Protein 1Y0U (pdb70)

Secondary structure (DSSP, 8-state):
---HHHHHHHHHHHHHHHHHHHHHHHHS-HHHHHHH--TT---TTT---S---HHHHHHHHHHHHHTTSEEEETTEEEE-TTT---/---HHHHHHHHHHHHHHHHHHHHHHHHS-HHHHHHH--TT---TTT--TT---HHHHHHHHHHHHHTTSEEEETTEEEE-GGG--

InterPro domains:
  IPR011991 ArsR-like helix-turn-helix domain [cd00090] (25-91)
  IPR036388 Winged helix-like DNA-binding domain superfamily [G3DSA:1.10.10.10] (1-92)
  IPR036390 Winged helix DNA-binding domain superfamily [SSF46785] (9-80)

Solvent-accessible surface area: 11430 Å² total

Foldseek 3Di:
DVVVVVVVVVVVVVVVVQLCVLQCVLPPDVLSLVVLCLQVVDDPVVNCVSPADPVRVVVSVVSCVSNVQWDDDDNRIHGDPSNDDD/DVVVVVVVVVVVVVVVVVLVVLQVVLCPDVLSLVVLVLQVVDDPVRNCVSPDDPVRVVVSLVSCVSNQQWDDDPPGTHGDPSVPD

B-factor: mean 15.09, std 9.05, range [5.02, 77.3]

CATH classification: 1.10.10.10

Structure (mmCIF, N/CA/C/O backbone):
data_1Y0U
#
_entry.id   1Y0U
#
_cell.length_a   36.741
_cell.length_b   43.244
_cell.length_c   61.674
_cell.angle_alpha   90.00
_cell.angle_beta   96.13
_cell.angle_gamma   90.00
#
_symmetry.space_group_name_H-M   'P 1 21 1'
#
loop_
_entity.id
_entity.type
_entity.pdbx_description
1 polymer 'arsenical resistance operon repressor, putative'
2 non-polymer 'ACETATE ION'
3 water water
#
loop_
_atom_site.group_PDB
_atom_site.id
_atom_site.type_symbol
_atom_site.label_atom_id
_atom_site.label_alt_id
_atom_site.label_comp_id
_atom_site.label_asym_id
_atom_site.label_entity_id
_atom_site.label_seq_id
_atom_site.pdbx_PDB_ins_code
_atom_site.Cartn_x
_atom_site.Cartn_y
_atom_site.Cartn_z
_atom_site.occupancy
_atom_site.B_iso_or_equiv
_atom_site.auth_seq_id
_atom_site.auth_comp_id
_atom_site.auth_asym_id
_atom_site.auth_atom_id
_atom_site.pdbx_PDB_model_num
ATOM 1 N N . GLY A 1 1 ? -1.117 17.890 67.276 1.00 19.13 -1 GLY A N 1
ATOM 2 C CA . GLY A 1 1 ? -1.234 19.246 66.676 1.00 18.67 -1 GLY A CA 1
ATOM 3 C C . GLY A 1 1 ? -0.362 19.445 65.449 1.00 18.49 -1 GLY A C 1
ATOM 4 O O . GLY A 1 1 ? -0.137 18.503 64.684 1.00 18.16 -1 GLY A O 1
ATOM 5 N N . HIS A 1 2 ? 0.154 20.663 65.281 1.00 17.40 0 HIS A N 1
ATOM 6 C CA . HIS A 1 2 ? 0.785 21.045 64.030 1.00 17.02 0 HIS A CA 1
ATOM 7 C C . HIS A 1 2 ? 1.969 20.145 63.660 1.00 16.12 0 HIS A C 1
ATOM 8 O O . HIS A 1 2 ? 2.194 19.855 62.486 1.00 16.05 0 HIS A O 1
ATOM 23 N N . SER A 1 4 ? 2.327 16.989 64.038 1.00 10.65 2 SER A N 1
ATOM 24 C CA . SER A 1 4 ? 1.859 15.743 63.430 1.00 9.87 2 SER A CA 1
ATOM 25 C C . SER A 1 4 ? 1.595 15.851 61.931 1.00 9.04 2 SER A C 1
ATOM 26 O O . SER A 1 4 ? 1.631 14.837 61.228 1.00 8.86 2 SER A O 1
ATOM 29 N N . LEU A 1 5 ? 1.353 17.073 61.455 1.00 8.21 3 LEU A N 1
ATOM 30 C CA . LEU A 1 5 ? 1.135 17.311 60.016 1.00 8.31 3 LEU A CA 1
ATOM 31 C C . LEU A 1 5 ? 2.324 16.794 59.220 1.00 8.75 3 LEU A C 1
ATOM 32 O O . LEU A 1 5 ? 2.166 16.360 58.077 1.00 8.91 3 LEU A O 1
ATOM 37 N N . GLU A 1 6 ? 3.509 16.838 59.828 1.00 8.93 4 GLU A N 1
ATOM 38 C CA . GLU A 1 6 ? 4.722 16.368 59.140 1.00 9.80 4 GLU A CA 1
ATOM 39 C C . GLU A 1 6 ? 4.612 14.899 58.685 1.00 10.31 4 GLU A C 1
ATOM 40 O O . GLU A 1 6 ? 5.230 14.516 57.689 1.00 9.78 4 GLU A O 1
ATOM 46 N N . GLU A 1 7 ? 3.829 14.092 59.397 1.00 10.43 5 GLU A N 1
ATOM 47 C CA . GLU A 1 7 ? 3.525 12.703 58.970 1.00 11.49 5 GLU A CA 1
ATOM 48 C C . GLU A 1 7 ? 2.782 12.639 57.632 1.00 10.58 5 GLU A C 1
ATOM 49 O O . GLU A 1 7 ? 3.034 11.765 56.788 1.00 10.32 5 GLU A O 1
ATOM 55 N N . TRP A 1 8 ? 1.811 13.526 57.466 1.00 9.59 6 TRP A N 1
ATOM 56 C CA . TRP A 1 8 ? 1.048 13.592 56.219 1.00 9.19 6 TRP A CA 1
ATOM 57 C C . TRP A 1 8 ? 1.958 14.063 55.077 1.00 8.96 6 TRP A C 1
ATOM 58 O O . TRP A 1 8 ? 1.938 13.519 53.967 1.00 8.35 6 TRP A O 1
ATOM 69 N N . ILE A 1 9 ? 2.775 15.062 55.374 1.00 8.32 7 ILE A N 1
ATOM 70 C CA . ILE A 1 9 ? 3.697 15.595 54.375 1.00 8.37 7 ILE A CA 1
ATOM 71 C C . ILE A 1 9 ? 4.731 14.518 54.003 1.00 8.51 7 ILE A C 1
ATOM 72 O O . ILE A 1 9 ? 5.055 14.330 52.823 1.00 7.92 7 ILE A O 1
ATOM 77 N N . LYS A 1 10 ? 5.257 13.832 55.012 1.00 8.82 8 LYS A N 1
ATOM 78 C CA . LYS A 1 10 ? 6.189 12.712 54.782 1.00 10.04 8 LYS A CA 1
ATOM 79 C C . LYS A 1 10 ? 5.603 11.632 53.880 1.00 9.71 8 LYS A C 1
ATOM 80 O O . LYS A 1 10 ? 6.262 11.194 52.926 1.00 9.71 8 LYS A O 1
ATOM 86 N N . ALA A 1 11 ? 4.389 11.174 54.197 1.00 9.83 9 ALA A N 1
ATOM 87 C CA . ALA A 1 11 ? 3.753 10.120 53.422 1.00 10.02 9 ALA A CA 1
ATOM 88 C C . ALA A 1 11 ? 3.593 10.552 51.966 1.00 9.93 9 ALA A C 1
ATOM 89 O O . ALA A 1 11 ? 3.871 9.785 51.037 1.00 11.14 9 ALA A O 1
ATOM 91 N N . ASP A 1 12 ? 3.180 11.800 51.775 1.00 9.51 10 ASP A N 1
ATOM 92 C CA . ASP A 1 12 ? 2.938 12.294 50.426 1.00 9.56 10 ASP A CA 1
ATOM 93 C C . ASP A 1 12 ? 4.249 12.376 49.639 1.00 9.58 10 ASP A C 1
ATOM 94 O O . ASP A 1 12 ? 4.311 11.960 48.476 1.00 9.71 10 ASP A O 1
ATOM 99 N N . SER A 1 13 ? 5.293 12.875 50.294 1.00 9.57 11 SER A N 1
ATOM 100 C CA A SER A 1 13 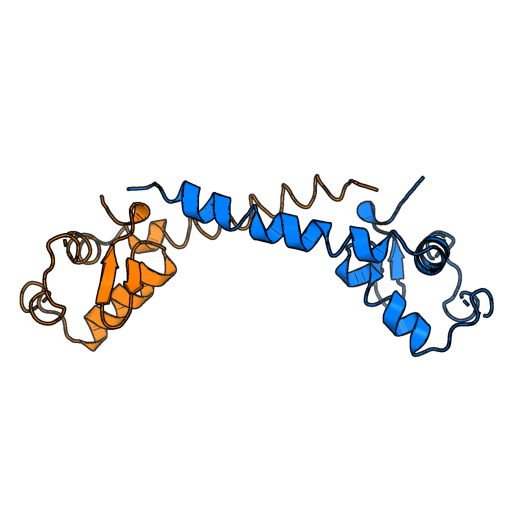? 6.591 13.029 49.643 0.50 9.55 11 SER A CA 1
ATOM 101 C CA B SER A 1 13 ? 6.623 13.026 49.691 0.50 9.67 11 SER A CA 1
ATOM 102 C C . SER A 1 13 ? 7.185 11.676 49.251 1.00 10.19 11 SER A C 1
ATOM 103 O O . SER A 1 13 ? 7.763 11.545 48.172 1.00 9.87 11 SER A O 1
ATOM 108 N N . LEU A 1 14 ? 7.008 10.667 50.106 1.00 9.60 12 LEU A N 1
ATOM 109 C CA . LEU A 1 14 ? 7.510 9.317 49.805 1.00 11.24 12 LEU A CA 1
ATOM 110 C C . LEU A 1 14 ? 6.766 8.738 48.597 1.00 11.07 12 LEU A C 1
ATOM 111 O O . LEU A 1 14 ? 7.375 8.148 47.692 1.00 11.25 12 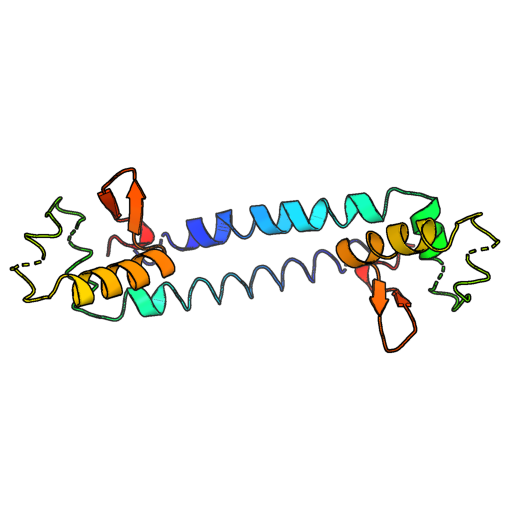LEU A O 1
ATOM 116 N N . GLU A 1 15 ? 5.451 8.907 48.588 1.00 11.76 13 GLU A N 1
ATOM 117 C CA . GLU A 1 15 ? 4.623 8.430 47.485 1.00 12.15 13 GLU A CA 1
ATOM 118 C C . GLU A 1 15 ? 5.010 9.086 46.152 1.00 12.25 13 GLU A C 1
ATOM 119 O O . GLU A 1 15 ? 5.175 8.394 45.128 1.00 12.10 13 GLU A O 1
ATOM 125 N N . LYS A 1 16 ? 5.154 10.407 46.170 1.00 11.17 14 LYS A N 1
ATOM 126 C CA . LYS A 1 16 ? 5.517 11.169 44.973 1.00 11.34 14 LYS A CA 1
ATOM 127 C C . LYS A 1 16 ? 6.903 10.782 44.477 1.00 11.03 14 LYS A C 1
ATOM 128 O O . LYS A 1 16 ? 7.083 10.527 43.265 1.00 11.46 14 LYS A O 1
ATOM 134 N N . ALA A 1 17 ? 7.875 10.731 45.394 1.00 10.77 15 ALA A N 1
ATOM 135 C CA . ALA A 1 17 ? 9.255 10.393 45.019 1.00 10.75 15 ALA A CA 1
ATOM 136 C C . ALA A 1 17 ? 9.319 8.982 44.423 1.00 11.44 15 ALA A C 1
ATOM 137 O O . ALA A 1 17 ? 10.031 8.762 43.434 1.00 11.10 15 ALA A O 1
ATOM 139 N N . ASP A 1 18 ? 8.560 8.044 45.001 1.00 12.37 16 ASP A N 1
ATOM 140 C CA . ASP A 1 18 ? 8.453 6.696 44.427 1.00 13.33 16 ASP A CA 1
ATOM 141 C C . ASP A 1 18 ? 7.962 6.749 42.972 1.00 13.18 16 ASP A C 1
ATOM 142 O O . ASP A 1 18 ? 8.576 6.144 42.089 1.00 13.29 16 ASP A O 1
ATOM 147 N N . GLU A 1 19 ? 6.884 7.493 42.735 1.00 13.16 17 GLU A N 1
ATOM 148 C CA . GLU A 1 19 ? 6.318 7.646 41.393 1.00 13.80 17 GLU A CA 1
ATOM 149 C C . GLU A 1 19 ? 7.311 8.281 40.421 1.00 13.32 17 GLU A C 1
ATOM 150 O O . GLU A 1 19 ? 7.481 7.789 39.294 1.00 13.38 17 GLU A O 1
ATOM 156 N N . TYR A 1 20 ? 7.973 9.350 40.862 1.00 12.25 18 TYR A N 1
ATOM 157 C CA . TYR A 1 20 ? 8.952 10.043 40.015 1.00 12.08 18 TYR A CA 1
ATOM 158 C C . TYR A 1 20 ? 10.114 9.120 39.650 1.00 11.95 18 TYR A C 1
ATOM 159 O O . TYR A 1 20 ? 10.511 9.060 38.476 1.00 11.46 18 TYR A O 1
ATOM 168 N N . HIS A 1 21 ? 10.638 8.387 40.635 1.00 11.38 19 HIS A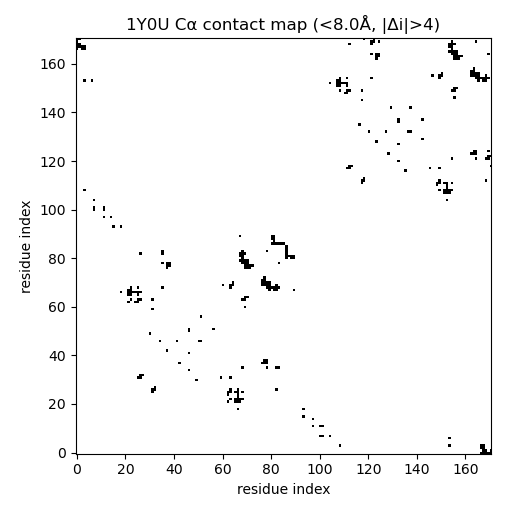 N 1
ATOM 169 C CA . HIS A 1 21 ? 11.718 7.458 40.358 1.00 12.32 19 HIS A CA 1
ATOM 170 C C . HIS A 1 21 ? 11.287 6.360 39.379 1.00 12.11 19 HIS A C 1
ATOM 171 O O . HIS A 1 21 ? 12.052 6.013 38.464 1.00 11.73 19 HIS A O 1
ATOM 178 N N . LYS A 1 22 ? 10.082 5.818 39.565 1.00 11.87 20 LYS A N 1
ATOM 179 C CA . LYS A 1 22 ? 9.550 4.796 38.643 1.00 12.42 20 LYS A CA 1
ATOM 180 C C . LYS A 1 22 ? 9.477 5.297 37.204 1.00 12.46 20 LYS A C 1
ATOM 181 O O . LYS A 1 22 ? 9.912 4.603 36.272 1.00 11.76 20 LYS A O 1
ATOM 187 N N . ARG A 1 23 ? 8.949 6.508 37.044 1.00 11.65 21 ARG A N 1
ATOM 188 C CA A ARG A 1 23 ? 8.791 7.102 35.723 0.50 11.45 21 ARG A CA 1
ATOM 189 C CA B ARG A 1 23 ? 8.793 7.128 35.729 0.50 11.66 21 ARG A CA 1
ATOM 190 C C . ARG A 1 23 ? 10.143 7.356 35.054 1.00 11.39 21 ARG A C 1
ATOM 191 O O . ARG A 1 23 ? 10.319 7.050 33.868 1.00 11.08 21 ARG A O 1
ATOM 206 N N . TYR A 1 24 ? 11.098 7.895 35.810 1.00 10.74 22 TYR A N 1
ATOM 207 C CA . TYR A 1 24 ? 12.437 8.154 35.299 1.00 10.88 22 TYR A CA 1
ATOM 208 C C . TYR A 1 24 ? 13.121 6.845 34.924 1.00 10.32 22 TYR A C 1
ATOM 209 O O . TYR A 1 24 ? 13.610 6.682 33.798 1.00 11.00 22 TYR A O 1
ATOM 218 N N . ASN A 1 25 ? 13.141 5.912 35.871 1.00 10.30 23 ASN A N 1
ATOM 219 C CA . ASN A 1 25 ? 13.771 4.614 35.655 1.00 10.78 23 ASN A CA 1
ATOM 220 C C . ASN A 1 25 ? 13.184 3.887 34.461 1.00 10.90 23 ASN A C 1
ATOM 221 O O . ASN A 1 25 ? 13.935 3.279 33.685 1.00 11.98 23 ASN A O 1
ATOM 226 N N . TYR A 1 26 ? 11.863 3.965 34.298 1.00 10.78 24 TYR A N 1
ATOM 227 C CA . TYR A 1 26 ? 11.212 3.334 33.145 1.00 11.32 24 TYR A CA 1
ATOM 228 C C . TYR A 1 26 ? 11.710 3.969 31.854 1.00 11.54 24 TYR A C 1
ATOM 229 O O . TYR A 1 26 ? 12.017 3.266 30.891 1.00 11.50 24 TYR A O 1
ATOM 238 N N . ALA A 1 27 ? 11.823 5.295 31.859 1.00 10.88 25 ALA A N 1
ATOM 239 C CA . ALA A 1 27 ? 12.254 6.034 30.659 1.00 10.79 25 ALA A CA 1
ATOM 240 C C . ALA A 1 27 ? 13.665 5.657 30.236 1.00 10.81 25 ALA A C 1
ATOM 241 O O . ALA A 1 27 ? 13.901 5.355 29.052 1.00 10.79 25 ALA A O 1
ATOM 243 N N . VAL A 1 28 ? 14.590 5.635 31.193 1.00 10.42 26 VAL A N 1
ATOM 244 C CA . VAL A 1 28 ? 16.024 5.543 30.865 1.00 11.03 26 VAL A CA 1
ATOM 245 C C . VAL A 1 28 ? 16.586 4.133 30.689 1.00 10.89 26 VAL A C 1
ATOM 246 O O . VAL A 1 28 ? 17.667 3.973 30.139 1.00 11.60 26 VAL A O 1
ATOM 250 N N . THR A 1 29 ? 15.873 3.118 31.162 1.00 11.25 27 THR A N 1
ATOM 251 C CA . THR A 1 29 ? 16.413 1.757 31.092 1.00 11.77 27 THR A CA 1
ATOM 252 C C . THR A 1 29 ? 15.967 1.050 29.816 1.00 12.21 27 THR A C 1
ATOM 253 O O . THR A 1 29 ? 15.629 -0.136 29.817 1.00 12.85 27 THR A O 1
ATOM 257 N N . ASN A 1 30 ? 15.996 1.783 28.710 1.00 11.69 28 ASN A N 1
ATOM 258 C CA . ASN A 1 30 ? 15.588 1.258 27.415 1.00 11.15 28 ASN A CA 1
ATOM 259 C C . ASN A 1 30 ? 16.588 1.810 26.397 1.00 11.20 28 ASN A C 1
ATOM 260 O O . ASN A 1 30 ? 16.694 3.027 26.243 1.00 10.06 28 ASN A O 1
ATOM 265 N N . PRO A 1 31 ? 17.325 0.924 25.704 1.00 11.30 29 PRO A N 1
ATOM 266 C CA . PRO A 1 31 ? 18.425 1.384 24.839 1.00 10.97 29 PRO A CA 1
ATOM 267 C C . PRO A 1 31 ? 17.941 2.209 23.642 1.00 10.31 29 PRO A C 1
ATOM 268 O O . PRO A 1 31 ? 18.662 3.102 23.176 1.00 11.24 29 PRO A O 1
ATOM 272 N N . VAL A 1 32 ? 16.742 1.921 23.148 1.00 9.42 30 VAL A N 1
ATOM 273 C CA . VAL A 1 32 ? 16.148 2.730 22.070 1.00 9.56 30 VAL A CA 1
ATOM 274 C C . VAL A 1 32 ? 15.871 4.148 22.578 1.00 8.97 30 VAL A C 1
ATOM 275 O O . VAL A 1 32 ? 16.207 5.137 21.929 1.00 8.85 30 VAL A O 1
ATOM 279 N N . ARG A 1 33 ? 15.288 4.239 23.770 1.00 9.08 31 ARG A N 1
ATOM 280 C CA . ARG A 1 33 ? 15.088 5.563 24.375 1.00 8.79 31 ARG A CA 1
ATOM 281 C C . ARG A 1 33 ? 16.387 6.316 24.654 1.00 8.92 31 ARG A C 1
ATOM 282 O O . ARG A 1 33 ? 16.446 7.532 24.445 1.00 9.09 31 ARG A O 1
ATOM 290 N N . ARG A 1 34 ? 17.424 5.609 25.120 1.00 9.01 32 ARG A N 1
ATOM 291 C CA . ARG A 1 34 ? 18.727 6.252 25.296 1.00 9.90 32 ARG A CA 1
ATOM 292 C C . ARG A 1 34 ? 19.248 6.833 23.986 1.00 9.45 32 ARG A C 1
ATOM 293 O O . ARG A 1 34 ? 19.780 7.946 23.975 1.00 9.19 32 ARG A O 1
ATOM 301 N N . LYS A 1 35 ? 19.097 6.091 22.888 1.00 9.27 33 LYS A N 1
ATOM 302 C CA . LYS A 1 35 ? 19.544 6.617 21.598 1.00 9.09 33 LYS A CA 1
ATOM 303 C C . LYS A 1 35 ? 18.694 7.804 21.144 1.00 8.51 33 LYS A C 1
ATOM 304 O O . LYS A 1 35 ? 19.241 8.783 20.613 1.00 9.12 33 LYS A O 1
ATOM 310 N N . ILE A 1 36 ? 17.374 7.741 21.359 1.00 8.08 34 ILE A N 1
ATOM 311 C CA . ILE A 1 36 ? 16.535 8.906 21.067 1.00 8.12 34 ILE A CA 1
ATOM 312 C C . ILE A 1 36 ? 17.095 10.149 21.797 1.00 8.06 34 ILE A C 1
ATOM 313 O O . ILE A 1 36 ? 17.253 11.218 21.202 1.00 7.95 34 ILE A O 1
ATOM 318 N N . LEU A 1 37 ? 17.404 9.995 23.086 1.00 7.70 35 LEU A N 1
ATOM 319 C CA . LEU A 1 37 ? 17.972 11.107 23.867 1.00 8.44 35 LEU A CA 1
ATOM 320 C C . LEU A 1 37 ? 19.282 11.623 23.271 1.00 8.46 35 LEU A C 1
ATOM 321 O O . LEU A 1 37 ? 19.461 12.833 23.135 1.00 8.55 35 LEU A O 1
ATOM 326 N N . ARG A 1 38 ? 20.186 10.718 22.903 1.00 8.32 36 ARG A N 1
ATOM 327 C CA . ARG A 1 38 ? 21.456 11.148 22.319 1.00 9.48 36 ARG A CA 1
ATOM 328 C C . ARG A 1 38 ? 21.216 11.896 21.002 1.00 9.59 36 ARG A C 1
ATOM 329 O O . ARG A 1 38 ? 21.824 12.950 20.770 1.00 9.63 36 ARG A O 1
ATOM 345 N N . LEU A 1 40 ? 18.381 13.478 19.955 1.00 10.10 38 LEU A N 1
ATOM 346 C CA . LEU A 1 40 ? 17.742 14.764 20.242 1.00 10.91 38 LEU A CA 1
ATOM 347 C C . LEU A 1 40 ? 18.766 15.772 20.725 1.00 12.04 38 LEU A C 1
ATOM 348 O O . LEU A 1 40 ? 18.707 16.939 20.352 1.00 13.29 38 LEU A O 1
ATOM 353 N N . ASP A 1 41 ? 19.706 15.328 21.552 1.00 12.52 39 ASP A N 1
ATOM 354 C CA . ASP A 1 41 ? 20.705 16.244 22.084 1.00 14.90 39 ASP A CA 1
ATOM 355 C C . ASP A 1 41 ? 21.654 16.739 21.004 1.00 15.37 39 ASP A C 1
ATOM 356 O O . ASP A 1 41 ? 22.258 17.802 21.157 1.00 16.75 39 ASP A O 1
ATOM 361 N N . LYS A 1 42 ? 21.761 15.980 19.917 1.00 15.00 40 LYS A N 1
ATOM 362 C CA . LYS A 1 42 ? 22.583 16.357 18.748 1.00 16.06 40 LYS A CA 1
ATOM 363 C C . LYS A 1 42 ? 21.774 17.118 17.693 1.00 15.47 40 LYS A C 1
ATOM 364 O O . LYS A 1 42 ? 22.291 17.451 16.609 1.00 16.50 40 LYS A O 1
ATOM 370 N N . GLY A 1 43 ? 20.505 17.349 17.993 1.00 14.14 41 GLY A N 1
ATOM 371 C CA . GLY A 1 43 ? 19.615 18.109 17.131 1.00 13.81 41 GLY A CA 1
ATOM 372 C C . GLY A 1 43 ? 19.097 17.350 15.923 1.00 12.87 41 GLY A C 1
ATOM 373 O O . GLY A 1 43 ? 18.648 17.969 14.948 1.00 12.52 41 GLY A O 1
ATOM 374 N N . ARG A 1 44 ? 19.168 16.018 15.967 1.00 11.86 42 ARG A N 1
ATOM 375 C CA . ARG A 1 44 ? 18.676 15.212 14.851 1.00 11.58 42 ARG A CA 1
ATOM 376 C C . ARG A 1 44 ? 17.168 15.409 14.667 1.00 11.57 42 ARG A C 1
ATOM 377 O O . ARG A 1 44 ? 16.429 15.576 15.643 1.00 12.49 42 ARG A O 1
ATOM 385 N N . SER A 1 45 ? 16.710 15.386 13.420 1.00 11.56 43 SER A N 1
ATOM 386 C CA . SER A 1 45 ? 15.285 15.546 13.146 1.00 11.76 43 SER A CA 1
ATOM 387 C C . SER A 1 45 ? 14.527 14.291 13.555 1.00 11.31 43 SER A C 1
ATOM 388 O O . SER A 1 45 ? 15.096 13.187 13.603 1.00 10.61 43 SER A O 1
ATOM 391 N N . GLU A 1 46 ? 13.234 14.452 13.807 1.00 11.32 44 GLU A N 1
ATOM 392 C CA . GLU A 1 46 ? 12.377 13.294 14.075 1.00 12.40 44 GLU A CA 1
ATOM 393 C C . GLU A 1 46 ? 12.422 12.270 12.944 1.00 11.81 44 GLU A C 1
ATOM 394 O O . GLU A 1 46 ? 12.432 11.062 13.211 1.00 11.30 44 GLU A O 1
ATOM 400 N N . GLU A 1 47 ? 12.483 12.745 11.691 1.00 12.26 45 GLU A N 1
ATOM 401 C CA A GLU A 1 47 ? 12.569 11.841 10.540 0.50 12.34 45 GLU A CA 1
ATOM 402 C CA B GLU A 1 47 ? 12.574 11.850 10.531 0.50 12.38 45 GLU A CA 1
ATOM 403 C C . GLU A 1 47 ? 13.816 10.961 10.611 1.00 11.78 45 GLU A C 1
ATOM 404 O O . GLU A 1 47 ? 13.741 9.755 10.391 1.00 11.31 45 GLU A O 1
ATOM 415 N N . GLU A 1 48 ? 14.967 11.561 10.919 1.00 10.97 46 GLU A N 1
ATOM 416 C CA . GLU A 1 48 ? 16.207 10.801 11.019 1.00 10.93 46 GLU A CA 1
ATOM 417 C C . GLU A 1 48 ? 16.193 9.812 12.184 1.00 9.95 46 GLU A C 1
ATOM 418 O O . GLU A 1 48 ? 16.693 8.704 12.061 1.00 9.61 46 GLU A O 1
ATOM 424 N N . ILE A 1 49 ? 15.591 10.225 13.295 1.00 9.00 47 ILE A N 1
ATOM 425 C CA . ILE A 1 49 ? 15.394 9.337 14.443 1.00 8.62 47 ILE A CA 1
ATOM 426 C C . ILE A 1 49 ? 14.533 8.121 14.040 1.00 8.59 47 ILE A C 1
ATOM 427 O O . ILE A 1 49 ? 14.895 6.964 14.316 1.00 8.45 47 ILE A O 1
ATOM 440 N N . GLN A 1 51 ? 13.987 6.871 10.983 1.00 10.07 49 GLN A N 1
ATOM 441 C CA . GLN A 1 51 ? 14.790 6.057 10.044 1.00 10.35 49 GLN A CA 1
ATOM 442 C C . GLN A 1 51 ? 15.864 5.196 10.730 1.00 10.08 49 GLN A C 1
ATOM 443 O O . GLN A 1 51 ? 16.033 4.010 10.422 1.00 9.22 49 GLN A O 1
ATOM 449 N N . THR A 1 52 ? 16.589 5.810 11.657 1.00 9.27 50 THR A N 1
ATOM 450 C CA . THR A 1 52 ? 17.744 5.186 12.288 1.00 9.16 50 THR A CA 1
ATOM 451 C C . THR A 1 52 ? 17.340 4.141 13.336 1.00 9.13 50 THR A C 1
ATOM 452 O O . THR A 1 52 ? 18.054 3.153 13.543 1.00 9.91 50 THR A O 1
ATOM 456 N N . LEU A 1 53 ? 16.195 4.361 13.984 1.00 8.88 51 LEU A N 1
ATOM 457 C CA . LEU A 1 53 ? 15.724 3.443 15.023 1.00 8.86 51 LEU A CA 1
ATOM 458 C C . LEU A 1 53 ? 14.609 2.502 14.549 1.00 9.34 51 LEU A C 1
ATOM 459 O O . LEU A 1 53 ? 14.139 1.649 15.324 1.00 9.88 51 LEU A O 1
ATOM 464 N N . SER A 1 54 ? 14.185 2.667 13.292 1.00 8.93 52 SER A N 1
ATOM 465 C CA . SER A 1 54 ? 13.101 1.885 12.688 1.00 8.90 52 SER A CA 1
ATOM 466 C C . SER A 1 54 ? 11.776 2.000 13.460 1.00 9.19 52 SER A C 1
ATOM 467 O O . SER A 1 54 ? 11.143 0.988 13.801 1.00 9.57 52 SER A O 1
ATOM 470 N N . LEU A 1 55 ? 11.398 3.249 13.736 1.00 8.75 53 LEU A N 1
ATOM 471 C CA . LEU A 1 55 ? 10.196 3.579 14.499 1.00 9.63 53 LEU A CA 1
ATOM 472 C C . LEU A 1 55 ? 9.168 4.244 13.603 1.00 9.74 53 LEU A C 1
ATOM 473 O O . LEU A 1 55 ? 9.494 5.158 12.846 1.00 10.12 53 LEU A O 1
ATOM 478 N N . SER A 1 56 ? 7.920 3.788 13.699 1.00 10.33 54 SER A N 1
ATOM 479 C CA . SER A 1 56 ? 6.817 4.506 13.084 1.00 11.33 54 SER A CA 1
ATOM 480 C C . SER A 1 56 ? 6.558 5.791 13.870 1.00 11.56 54 SER A C 1
ATOM 481 O O . SER A 1 56 ? 7.045 5.942 15.005 1.00 11.60 54 SER A O 1
ATOM 484 N N . LYS A 1 57 ? 5.770 6.694 13.282 1.00 12.74 55 LYS A N 1
ATOM 485 C CA A LYS A 1 57 ? 5.362 7.921 13.974 0.50 13.76 55 LYS A CA 1
ATOM 486 C CA B LYS A 1 57 ? 5.356 7.916 13.975 0.50 13.64 55 LYS A CA 1
ATOM 487 C C . LYS A 1 57 ? 4.730 7.553 15.315 1.00 13.96 55 LYS A C 1
ATOM 488 O O . LYS A 1 57 ? 5.054 8.157 16.345 1.00 13.78 55 LYS A O 1
ATOM 499 N N . LYS A 1 58 ? 3.845 6.551 15.301 1.00 14.24 56 LYS A N 1
ATOM 500 C CA . LYS A 1 58 ? 3.173 6.117 16.533 1.00 15.00 56 LYS A CA 1
ATOM 501 C C . LYS A 1 58 ? 4.170 5.606 17.584 1.00 13.91 56 LYS A C 1
ATOM 502 O O . LYS A 1 58 ? 4.075 5.971 18.764 1.00 13.63 56 LYS A O 1
ATOM 508 N N . GLN A 1 59 ? 5.123 4.779 17.155 1.00 13.05 57 GLN A N 1
ATOM 509 C CA . GLN A 1 59 ? 6.132 4.226 18.061 1.00 13.64 57 GLN A CA 1
ATOM 510 C C . GLN A 1 59 ? 7.041 5.322 18.650 1.00 12.61 57 GLN A C 1
ATOM 511 O O . GLN A 1 59 ? 7.374 5.298 19.847 1.00 11.89 57 GLN A O 1
ATOM 517 N N . LEU A 1 60 ? 7.467 6.261 17.807 1.00 11.92 58 LEU A N 1
ATOM 518 C CA . LEU A 1 60 ? 8.298 7.365 18.290 1.00 11.79 58 LEU A CA 1
ATOM 519 C C . LEU A 1 60 ? 7.512 8.207 19.269 1.00 12.04 58 LEU A C 1
ATOM 520 O O . LEU A 1 60 ? 8.017 8.548 20.344 1.00 11.33 58 LEU A O 1
ATOM 525 N N . ASP A 1 61 ? 6.277 8.526 18.895 1.00 12.14 59 ASP A N 1
ATOM 526 C CA . ASP A 1 61 ? 5.403 9.322 19.747 1.00 13.47 59 ASP A CA 1
ATOM 527 C C . ASP A 1 61 ? 5.254 8.674 21.123 1.00 13.22 59 ASP A C 1
ATOM 528 O O . ASP A 1 61 ? 5.321 9.368 22.153 1.00 12.18 59 ASP A O 1
ATOM 533 N N . TYR A 1 62 ? 5.097 7.353 21.142 1.00 12.87 60 TYR A N 1
ATOM 534 C CA . TYR A 1 62 ? 5.032 6.616 22.401 1.00 12.97 60 TYR A CA 1
ATOM 535 C C . TYR A 1 62 ? 6.309 6.797 23.239 1.00 11.97 60 TYR A C 1
ATOM 536 O O . TYR A 1 62 ? 6.246 7.137 24.433 1.00 11.89 60 TYR A O 1
ATOM 545 N N . HIS A 1 63 ? 7.472 6.584 22.617 1.00 10.53 61 HIS A N 1
ATOM 546 C CA . HIS A 1 63 ? 8.744 6.753 23.323 1.00 10.09 61 HIS A CA 1
ATOM 547 C C . HIS A 1 63 ? 8.941 8.180 23.828 1.00 9.75 61 HIS A C 1
ATOM 548 O O . HIS A 1 63 ? 9.431 8.371 24.944 1.00 9.45 61 HIS A O 1
ATOM 555 N N . LEU A 1 64 ? 8.568 9.167 23.017 1.00 10.00 62 LEU A N 1
ATOM 556 C CA . LEU A 1 64 ? 8.659 10.577 23.428 1.00 9.88 62 LEU A CA 1
ATOM 557 C C . LEU A 1 64 ? 7.768 10.846 24.638 1.00 10.78 62 LEU A C 1
ATOM 558 O O . LEU A 1 64 ? 8.184 11.540 25.571 1.00 10.44 62 LEU A O 1
ATOM 563 N N . LYS A 1 65 ? 6.556 10.294 24.615 1.00 10.92 63 LYS A N 1
ATOM 564 C CA A LYS A 1 65 ? 5.627 10.445 25.737 0.50 11.58 63 LYS A CA 1
ATOM 565 C CA B LYS A 1 65 ? 5.605 10.419 25.731 0.50 11.57 63 LYS A CA 1
ATOM 566 C C . LYS A 1 65 ? 6.224 9.880 27.022 1.00 11.48 63 LYS A C 1
ATOM 567 O O . LYS A 1 65 ? 6.137 10.511 28.086 1.00 11.65 63 LYS A O 1
ATOM 578 N N . VAL A 1 66 ? 6.866 8.716 26.913 1.00 10.54 64 VAL A N 1
ATOM 579 C CA . VAL A 1 66 ? 7.511 8.074 28.055 1.00 10.31 64 VAL A CA 1
ATOM 580 C C . VAL A 1 66 ? 8.686 8.903 28.558 1.00 10.12 64 VAL A C 1
ATOM 581 O O . VAL A 1 66 ? 8.862 9.077 29.769 1.00 9.93 64 VAL A O 1
ATOM 585 N N . LEU A 1 67 ? 9.484 9.425 27.625 1.00 9.55 65 LEU A N 1
ATOM 586 C CA . LEU A 1 67 ? 10.622 10.261 27.999 1.00 9.22 65 LEU A CA 1
ATOM 587 C C . LEU A 1 67 ? 10.145 11.544 28.694 1.00 9.19 65 LEU A C 1
ATOM 588 O O . LEU A 1 67 ? 10.756 11.994 29.659 1.00 10.06 65 LEU A O 1
ATOM 593 N N . GLU A 1 68 ? 9.060 12.119 28.188 1.00 9.50 66 GLU A N 1
ATOM 594 C CA . GLU A 1 68 ? 8.499 13.333 28.772 1.00 10.55 66 GLU A CA 1
ATOM 595 C C . GLU A 1 68 ? 7.959 13.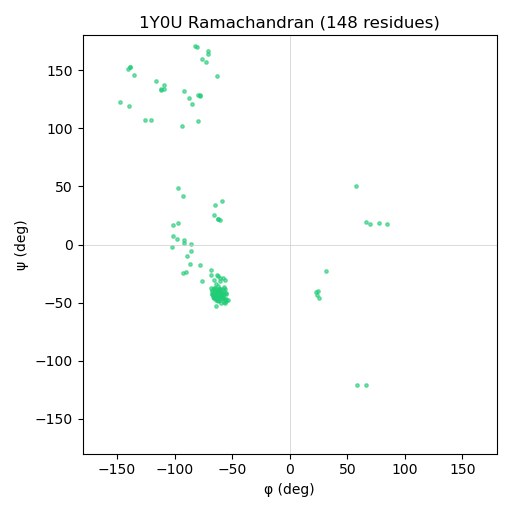042 30.176 1.00 10.99 66 GLU A C 1
ATOM 596 O O . GLU A 1 68 ? 8.220 13.807 31.118 1.00 10.65 66 GLU A O 1
ATOM 602 N N . ALA A 1 69 ? 7.218 11.944 30.315 1.00 11.10 67 ALA A N 1
ATOM 603 C CA . ALA A 1 69 ? 6.709 11.541 31.637 1.00 11.64 67 ALA A CA 1
ATOM 604 C C . ALA A 1 69 ? 7.822 11.225 32.641 1.00 11.60 67 ALA A C 1
ATOM 605 O O . ALA A 1 69 ?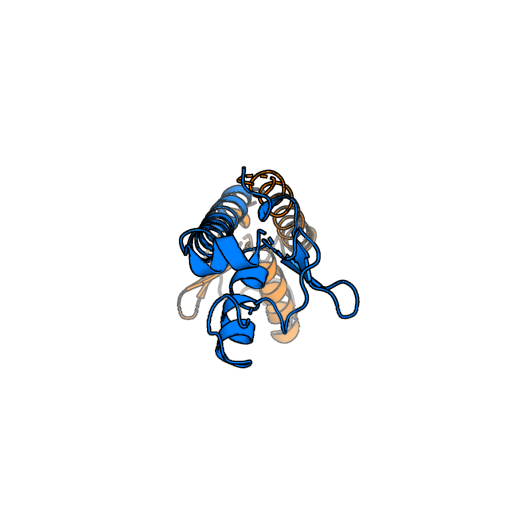 7.621 11.360 33.858 1.00 12.03 67 ALA A O 1
ATOM 607 N N . GLY A 1 70 ? 8.985 10.796 32.142 1.00 10.45 68 GLY A N 1
ATOM 608 C CA . GLY A 1 70 ? 10.127 10.486 32.989 1.00 10.57 68 GLY A CA 1
ATOM 609 C C . GLY A 1 70 ? 11.113 11.639 33.084 1.00 10.60 68 GLY A C 1
ATOM 610 O O . GLY A 1 70 ? 12.266 11.430 33.453 1.00 10.44 68 GLY A O 1
ATOM 611 N N . PHE A 1 71 ? 10.652 12.849 32.729 1.00 10.32 69 PHE A N 1
ATOM 612 C CA . PHE A 1 71 ? 11.376 14.118 33.016 1.00 10.61 69 PHE A CA 1
ATOM 613 C C . PHE A 1 71 ? 12.662 14.312 32.205 1.00 10.60 69 PHE A C 1
ATOM 614 O O . PHE A 1 71 ? 13.485 15.159 32.553 1.00 10.37 69 PHE A O 1
ATOM 622 N N . CYS A 1 72 ? 12.802 13.548 31.112 1.00 9.28 70 CYS A N 1
ATOM 623 C CA . CYS A 1 72 ? 14.023 13.510 30.317 1.00 9.76 70 CYS A CA 1
ATOM 624 C C . CYS A 1 72 ? 14.043 14.493 29.145 1.00 9.27 70 CYS A C 1
ATOM 625 O O . CYS A 1 72 ? 15.119 14.848 28.651 1.00 9.51 70 CYS A O 1
ATOM 628 N N . ILE A 1 73 ? 12.857 14.867 28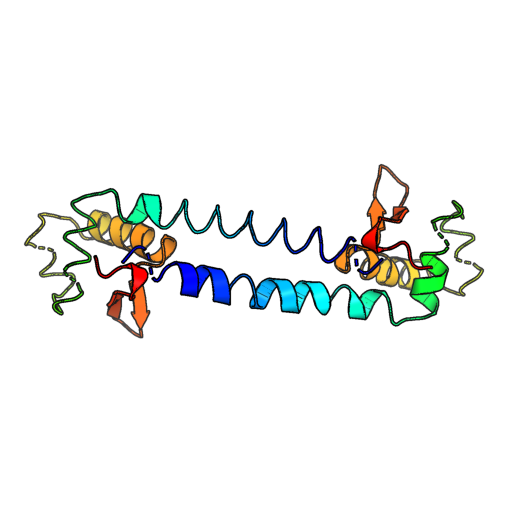.690 1.00 8.99 71 ILE A N 1
ATOM 629 C CA . ILE A 1 73 ? 12.689 15.828 27.592 1.00 9.96 71 ILE A CA 1
ATOM 630 C C . ILE A 1 73 ? 11.550 16.792 27.876 1.00 11.08 71 ILE A C 1
ATOM 631 O O . ILE A 1 73 ? 10.613 16.470 28.613 1.00 10.75 71 ILE A O 1
ATOM 636 N N . GLU A 1 74 ? 11.654 17.975 27.288 1.00 11.47 72 GLU A N 1
ATOM 637 C CA . GLU A 1 74 ? 10.574 18.944 27.306 1.00 13.51 72 GLU A CA 1
ATOM 638 C C . GLU A 1 74 ? 10.513 19.599 25.935 1.00 14.70 72 GLU A C 1
ATOM 639 O O . GLU A 1 74 ? 11.536 19.709 25.252 1.00 14.63 72 GLU A O 1
ATOM 645 N N . ARG A 1 75 ? 9.317 20.028 25.544 1.00 17.26 73 ARG A N 1
ATOM 646 C CA . ARG A 1 75 ? 9.132 20.663 24.252 1.00 19.76 73 ARG A CA 1
ATOM 647 C C . ARG A 1 75 ? 9.280 22.174 24.372 1.00 20.50 73 ARG A C 1
ATOM 648 O O . ARG A 1 75 ? 8.732 22.796 25.286 1.00 20.46 73 ARG A O 1
ATOM 656 N N . VAL A 1 76 ? 10.073 22.747 23.475 1.00 21.10 74 VAL A N 1
ATOM 657 C CA . VAL A 1 76 ? 10.129 24.192 23.309 1.00 22.40 74 VAL A CA 1
ATOM 658 C C . VAL A 1 76 ? 9.727 24.427 21.864 1.00 23.29 74 VAL A C 1
ATOM 659 O O . VAL A 1 76 ? 10.486 24.108 20.951 1.00 23.33 74 VAL A O 1
ATOM 663 N N . GLY A 1 77 ? 8.516 24.942 21.666 1.00 24.33 75 GLY A N 1
ATOM 664 C CA . GLY A 1 77 ? 7.953 25.089 20.322 1.00 25.51 75 GLY A CA 1
ATOM 665 C C . GLY A 1 77 ? 7.698 23.736 19.683 1.00 26.09 75 GLY A C 1
ATOM 666 O O . GLY A 1 77 ? 6.954 22.917 20.226 1.00 27.00 75 GLY A O 1
ATOM 667 N N . GLU A 1 78 ? 8.329 23.493 18.538 1.00 26.54 76 GLU A N 1
ATOM 668 C CA . GLU A 1 78 ? 8.184 22.220 17.840 1.00 27.37 76 GLU A CA 1
ATOM 669 C C . GLU A 1 78 ? 9.378 21.289 18.067 1.00 25.75 76 GLU A C 1
ATOM 670 O O . GLU A 1 78 ? 9.457 20.224 17.433 1.00 27.03 76 GLU A O 1
ATOM 676 N N . ARG A 1 79 ? 10.287 21.677 18.968 1.00 23.86 77 ARG A N 1
ATOM 677 C CA A ARG A 1 79 ? 11.467 20.854 19.211 0.50 22.66 77 ARG A CA 1
ATOM 678 C CA B ARG A 1 79 ? 11.517 20.920 19.234 0.50 22.50 77 ARG A CA 1
ATOM 679 C C . ARG A 1 79 ? 11.484 20.244 20.610 1.00 21.44 77 ARG A C 1
ATOM 680 O O . ARG A 1 79 ? 11.125 20.887 21.606 1.00 21.79 77 ARG A O 1
ATOM 695 N N . TRP A 1 80 ? 11.864 18.972 20.659 1.00 19.06 78 TRP A N 1
ATOM 696 C CA . TRP A 1 80 ? 12.052 18.278 21.924 1.00 16.33 78 TRP A CA 1
ATOM 697 C C . TRP A 1 80 ? 13.482 18.516 22.380 1.00 15.03 78 TRP A C 1
ATOM 698 O O . TRP A 1 80 ? 14.438 18.245 21.631 1.00 15.40 78 TRP A O 1
ATOM 709 N N . VAL A 1 81 ? 13.616 19.008 23.615 1.00 12.86 79 VAL A N 1
ATOM 710 C CA . VAL A 1 81 ? 14.884 19.392 24.211 1.00 12.09 79 VAL A CA 1
ATOM 711 C C . VAL A 1 81 ? 15.193 18.419 25.342 1.00 10.88 79 VAL A C 1
ATOM 712 O O . VAL A 1 81 ? 14.317 18.136 26.176 1.00 11.33 79 VAL A O 1
ATOM 716 N N . VAL A 1 82 ? 16.428 17.927 25.377 1.00 10.49 80 VAL A N 1
ATOM 717 C CA . VAL A 1 82 ? 16.845 17.021 26.452 1.00 10.84 80 VAL A CA 1
ATOM 718 C C . VAL A 1 82 ? 17.124 17.849 27.706 1.00 10.90 80 VAL A C 1
ATOM 719 O O . VAL A 1 82 ? 17.869 18.837 27.666 1.00 10.57 80 VAL A O 1
ATOM 723 N N . THR A 1 83 ? 16.508 17.434 28.809 1.00 10.23 81 THR A N 1
ATOM 724 C CA . THR A 1 83 ? 16.675 18.124 30.083 1.00 10.66 81 THR A CA 1
ATOM 725 C C . THR A 1 83 ? 17.953 17.695 30.812 1.00 11.03 81 THR A C 1
ATOM 726 O O . THR A 1 83 ? 18.614 16.728 30.431 1.00 11.54 81 THR A O 1
ATOM 730 N N . ASP A 1 84 ? 18.289 18.406 31.890 1.00 12.01 82 ASP A N 1
ATOM 731 C CA . ASP A 1 84 ? 19.399 17.982 32.726 1.00 12.74 82 ASP A CA 1
ATOM 732 C C . ASP A 1 84 ? 19.204 16.537 33.199 1.00 13.20 82 ASP A C 1
ATOM 733 O O . ASP A 1 84 ? 20.145 15.770 33.183 1.00 13.35 82 ASP A O 1
ATOM 738 N N . ALA A 1 85 ? 17.979 16.174 33.588 1.00 13.84 83 ALA A N 1
ATOM 739 C CA . ALA A 1 85 ? 17.690 14.790 34.019 1.00 14.69 83 ALA A CA 1
ATOM 740 C C . ALA A 1 85 ? 17.935 13.776 32.885 1.00 15.44 83 ALA A C 1
ATOM 741 O O . ALA A 1 85 ? 18.407 12.661 33.116 1.00 15.76 83 ALA A O 1
ATOM 743 N N . GLY A 1 86 ? 17.625 14.187 31.660 1.00 16.01 84 GLY A N 1
ATOM 744 C CA . GLY A 1 86 ? 17.756 13.333 30.489 1.00 17.26 84 GLY A CA 1
ATOM 745 C C . GLY A 1 86 ? 19.171 13.164 29.963 1.00 18.68 84 GLY A C 1
ATOM 746 O O . GLY A 1 86 ? 19.438 12.247 29.184 1.00 18.90 84 GLY A O 1
ATOM 747 N N . LYS A 1 87 ? 20.074 14.054 30.369 1.00 20.02 85 LYS A N 1
ATOM 748 C CA . LYS A 1 87 ? 21.463 14.003 29.934 1.00 21.90 85 LYS A CA 1
ATOM 749 C C . LYS A 1 87 ? 22.211 12.954 30.734 1.00 23.31 85 LYS A C 1
ATOM 750 O O . LYS A 1 87 ? 22.495 13.144 31.920 1.00 23.13 85 LYS A O 1
ATOM 756 N N . ILE A 1 88 ? 22.502 11.835 30.077 1.00 24.67 86 ILE A N 1
ATOM 757 C CA A ILE A 1 88 ? 23.241 10.768 30.728 0.50 26.15 86 ILE A CA 1
ATOM 758 C CA B ILE A 1 88 ? 23.203 10.696 30.684 0.50 26.01 86 ILE A CA 1
ATOM 759 C C . ILE A 1 88 ? 24.588 10.548 30.044 1.00 26.78 86 ILE A C 1
ATOM 760 O O . ILE A 1 88 ? 24.688 10.469 28.814 1.00 27.36 86 ILE A O 1
ATOM 769 N N . VAL A 1 89 ? 25.628 10.509 30.876 1.00 28.58 87 VAL A N 1
ATOM 770 C CA . VAL A 1 89 ? 27.034 10.340 30.459 1.00 29.75 87 VAL A CA 1
ATOM 771 C C . VAL A 1 89 ? 27.377 10.906 29.079 1.00 30.28 87 VAL A C 1
ATOM 772 O O . VAL A 1 89 ? 28.093 11.906 28.969 1.00 31.43 87 VAL A O 1
ATOM 776 N N . GLY B 1 1 ? 21.662 13.982 34.433 1.00 26.11 -1 GLY B N 1
ATOM 777 C CA . GLY B 1 1 ? 21.274 12.618 34.872 1.00 25.56 -1 GLY B CA 1
ATOM 778 C C . GLY B 1 1 ? 20.593 12.592 36.227 1.00 25.67 -1 GLY B C 1
ATOM 779 O O . GLY B 1 1 ? 19.791 13.477 36.552 1.00 25.02 -1 GLY B O 1
ATOM 780 N N . HIS B 1 2 ? 20.934 11.588 37.028 1.00 25.50 0 HIS B N 1
ATOM 781 C CA . HIS B 1 2 ? 20.196 11.306 38.255 1.0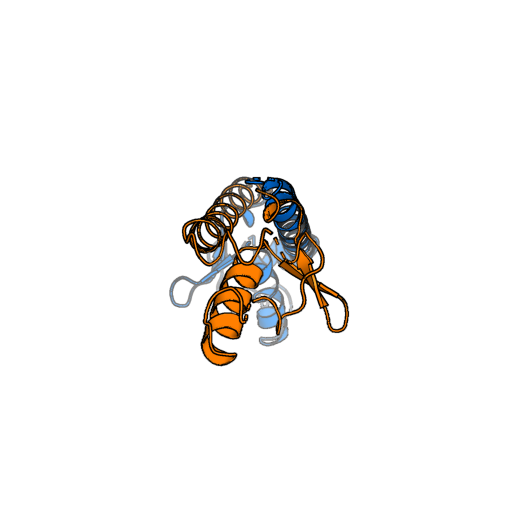0 25.48 0 HIS B CA 1
ATOM 782 C C . HIS B 1 2 ? 20.285 12.407 39.320 1.00 25.28 0 HIS B C 1
ATOM 783 O O . HIS B 1 2 ? 19.298 12.681 40.012 1.00 24.69 0 HIS B O 1
ATOM 803 N N . SER B 1 4 ? 20.464 15.598 38.829 1.00 20.43 2 SER B N 1
ATOM 804 C CA . SER B 1 4 ? 19.518 16.649 38.465 1.00 17.97 2 SER B CA 1
ATOM 805 C C . SER B 1 4 ? 18.088 16.237 38.806 1.00 16.16 2 SER B C 1
ATOM 806 O O . SER B 1 4 ? 17.308 17.057 39.294 1.00 15.75 2 SER B O 1
ATOM 809 N N . LEU B 1 5 ? 17.751 14.975 38.556 1.00 14.43 3 LEU B N 1
ATOM 810 C CA . LEU B 1 5 ? 16.429 14.465 38.917 1.00 12.80 3 LEU B CA 1
ATOM 811 C C . LEU B 1 5 ? 16.191 14.672 40.418 1.00 12.45 3 LEU B C 1
ATOM 812 O O . LEU B 1 5 ? 15.133 15.159 40.823 1.00 11.74 3 LEU B O 1
ATOM 817 N N . GLU B 1 6 ? 17.181 14.297 41.220 1.00 11.85 4 G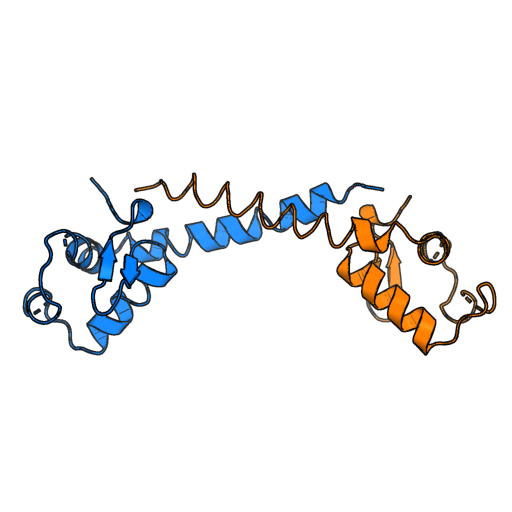LU B N 1
ATOM 818 C CA . GLU B 1 6 ? 17.067 14.386 42.693 1.00 12.64 4 GLU B CA 1
ATOM 819 C C . GLU B 1 6 ? 16.880 15.822 43.163 1.00 11.88 4 GLU B C 1
ATOM 820 O O . GLU B 1 6 ? 16.073 16.091 44.068 1.00 11.41 4 GLU B O 1
ATOM 826 N N . GLU B 1 7 ? 17.614 16.753 42.551 1.00 11.07 5 GLU B N 1
ATOM 827 C CA . GLU B 1 7 ? 17.443 18.166 42.887 1.00 11.62 5 GLU B CA 1
ATOM 828 C C . GLU B 1 7 ? 15.986 18.608 42.632 1.00 10.72 5 GLU B C 1
ATOM 829 O O . GLU B 1 7 ? 15.375 19.308 43.463 1.00 11.45 5 GLU B O 1
ATOM 835 N N . TRP B 1 8 ? 15.424 18.202 41.491 1.00 9.69 6 TRP B N 1
ATOM 836 C CA A TRP B 1 8 ? 14.034 18.534 41.156 0.50 9.57 6 TRP B CA 1
ATOM 837 C CA B TRP B 1 8 ? 14.035 18.576 41.192 0.50 9.66 6 TRP B CA 1
ATOM 838 C C . TRP B 1 8 ? 13.051 17.910 42.147 1.00 9.86 6 TRP B C 1
ATOM 839 O O . TRP B 1 8 ? 12.091 18.560 42.586 1.00 10.11 6 TRP B O 1
ATOM 860 N N . ILE B 1 9 ? 13.281 16.635 42.461 1.00 9.31 7 ILE B N 1
ATOM 861 C CA . ILE B 1 9 ? 12.376 15.921 43.380 1.00 10.16 7 ILE B CA 1
ATOM 862 C C . ILE B 1 9 ? 12.339 16.635 44.733 1.00 10.32 7 ILE B C 1
ATOM 863 O O . ILE B 1 9 ? 11.255 16.822 45.312 1.00 10.76 7 ILE B O 1
ATOM 868 N N . LYS B 1 10 ? 13.504 17.055 45.222 1.00 9.99 8 LYS B N 1
ATOM 869 C CA A LYS B 1 10 ? 13.602 17.791 46.487 0.50 10.46 8 LYS B CA 1
ATOM 870 C CA B LYS B 1 10 ? 13.539 17.759 46.502 0.50 10.40 8 LYS B CA 1
ATOM 871 C C . LYS B 1 10 ? 12.789 19.088 46.426 1.00 10.39 8 LYS B C 1
ATOM 872 O O . LYS B 1 10 ? 12.046 19.428 47.346 1.00 10.36 8 LYS B O 1
ATOM 883 N N . ALA B 1 11 ? 12.952 19.824 45.327 1.00 9.69 9 ALA B N 1
ATOM 884 C CA . ALA B 1 11 ? 12.228 21.075 45.153 1.00 9.91 9 ALA B CA 1
ATOM 885 C C . ALA B 1 11 ? 10.705 20.834 45.078 1.00 9.62 9 ALA B C 1
ATOM 886 O O . ALA B 1 11 ? 9.903 21.577 45.662 1.00 9.72 9 ALA B O 1
ATOM 888 N N . ASP B 1 12 ? 10.303 19.795 44.350 1.00 9.17 10 ASP B N 1
ATOM 889 C CA . ASP B 1 12 ? 8.889 19.420 44.313 1.00 9.36 10 ASP B CA 1
ATOM 890 C C . ASP B 1 12 ? 8.310 19.064 45.699 1.00 9.09 10 ASP B C 1
ATOM 891 O O . ASP B 1 12 ? 7.201 19.510 46.060 1.00 9.56 10 ASP B O 1
ATOM 896 N N . SER B 1 13 ? 9.077 18.301 46.483 1.00 8.75 11 SER B N 1
ATOM 897 C CA A SER B 1 13 ? 8.654 17.900 47.819 0.50 8.13 11 SER B CA 1
ATOM 898 C CA B SER B 1 13 ? 8.632 17.902 47.809 0.50 8.45 11 SER B CA 1
ATOM 899 C C . SER B 1 13 ? 8.415 19.132 48.691 1.00 8.16 11 SER B C 1
ATOM 900 O O . SER B 1 13 ? 7.449 19.200 49.436 1.00 8.86 11 SER B O 1
ATOM 905 N N . LEU B 1 14 ? 9.309 20.117 48.585 1.00 7.79 12 LEU B N 1
ATOM 906 C CA . LEU B 1 14 ? 9.189 21.335 49.406 1.00 8.45 12 LEU B CA 1
ATOM 907 C C . LEU B 1 14 ? 7.984 22.141 48.966 1.00 9.00 12 LEU B C 1
ATOM 908 O O . LEU B 1 14 ? 7.276 22.714 49.793 1.00 8.82 12 LEU B O 1
ATOM 913 N N . GLU B 1 15 ? 7.735 22.160 47.657 1.00 8.40 13 GLU B N 1
ATOM 914 C CA . GLU B 1 15 ? 6.552 22.834 47.131 1.00 8.98 13 GLU B CA 1
ATOM 915 C C . GLU B 1 15 ? 5.244 22.224 47.640 1.00 9.15 13 GLU B C 1
ATOM 916 O O . GLU B 1 15 ? 4.345 22.937 48.103 1.00 9.11 13 GLU B O 1
ATOM 922 N N . LYS B 1 16 ? 5.144 20.902 47.548 1.00 9.08 14 LYS B N 1
ATOM 923 C CA A LYS B 1 16 ? 3.913 20.248 47.960 0.50 9.04 14 LYS B CA 1
ATOM 924 C CA B LYS B 1 16 ? 3.954 20.156 47.977 0.50 9.33 14 LYS B CA 1
ATOM 925 C C . LYS B 1 16 ? 3.763 20.290 49.483 1.00 8.63 14 LYS B C 1
ATOM 926 O O . LYS B 1 16 ? 2.636 20.327 49.979 1.00 9.28 14 LYS B O 1
ATOM 937 N N . ALA B 1 17 ? 4.887 20.354 50.207 1.00 8.50 15 ALA B N 1
ATOM 938 C CA . ALA B 1 17 ? 4.857 20.541 51.665 1.00 7.85 15 ALA B CA 1
ATOM 939 C C . ALA B 1 17 ? 4.264 21.913 51.985 1.00 7.98 15 ALA B C 1
ATOM 940 O O . ALA B 1 17 ? 3.413 22.031 52.864 1.00 8.79 15 ALA B O 1
ATOM 942 N N . ASP B 1 18 ? 4.703 22.944 51.268 1.00 8.14 16 ASP B N 1
ATOM 943 C CA . ASP B 1 18 ? 4.181 24.294 51.500 1.00 8.97 16 ASP B CA 1
ATOM 944 C C . ASP B 1 18 ? 2.658 24.320 51.245 1.00 8.93 16 ASP B C 1
ATOM 945 O O . ASP B 1 18 ? 1.919 24.971 51.991 1.00 9.43 16 ASP B O 1
ATOM 950 N N . GLU B 1 19 ? 2.199 23.588 50.227 1.00 8.77 17 GLU B N 1
ATOM 951 C CA A GLU B 1 19 ? 0.774 23.495 49.893 0.50 9.17 17 GLU B CA 1
ATOM 952 C CA B GLU B 1 19 ? 0.766 23.552 49.944 0.50 9.32 17 GLU B CA 1
ATOM 953 C C . GLU B 1 19 ? -0.005 22.864 51.061 1.00 8.89 17 GLU B C 1
ATOM 954 O O . GLU B 1 19 ? -1.067 23.347 51.454 1.00 9.03 17 GLU B O 1
ATOM 965 N N . TYR B 1 20 ? 0.534 21.766 51.593 1.00 8.28 18 TYR B N 1
ATOM 966 C CA . TYR B 1 20 ? -0.061 21.101 52.765 1.00 7.91 18 TYR B CA 1
ATOM 967 C C . TYR B 1 20 ? -0.118 22.056 53.955 1.00 7.53 18 TYR B C 1
ATOM 968 O O . TYR B 1 20 ? -1.150 22.144 54.631 1.00 7.63 18 TYR B O 1
ATOM 977 N N . HIS B 1 21 ? 0.972 22.785 54.207 1.00 6.50 19 HIS B N 1
ATOM 978 C CA . HIS B 1 21 ? 0.976 23.785 55.287 1.00 6.87 19 HIS B CA 1
ATOM 979 C C . HIS B 1 21 ? -0.106 24.847 55.081 1.00 6.89 19 HIS B C 1
ATOM 980 O O . HIS B 1 21 ? -0.795 25.219 56.045 1.00 6.35 19 HIS B O 1
ATOM 987 N N . LYS B 1 22 ? -0.280 25.319 53.843 1.00 6.70 20 LYS B N 1
ATOM 988 C CA A LYS B 1 22 ? -1.299 26.338 53.571 0.50 7.49 20 LYS B CA 1
ATOM 989 C CA B LYS B 1 22 ? -1.306 26.339 53.560 0.50 8.03 20 LYS B CA 1
ATOM 990 C C . LYS B 1 22 ? -2.691 25.842 53.984 1.00 7.73 20 LYS B C 1
ATOM 991 O O . LYS B 1 22 ? -3.458 26.577 54.649 1.00 8.09 20 LYS B O 1
ATOM 1002 N N . ARG B 1 23 ? -2.992 24.599 53.609 1.00 7.84 21 ARG B N 1
ATOM 1003 C CA A ARG B 1 23 ? -4.314 23.996 53.817 0.50 7.85 21 ARG B CA 1
ATOM 1004 C CA B ARG B 1 23 ? -4.322 24.017 53.829 0.50 7.75 21 ARG B CA 1
ATOM 1005 C C . ARG B 1 23 ? -4.556 23.741 55.305 1.00 7.75 21 ARG B C 1
ATOM 1006 O O . ARG B 1 23 ? -5.636 24.060 55.849 1.00 7.69 21 ARG B O 1
ATOM 1021 N N . TYR B 1 24 ? -3.539 23.188 55.964 1.00 6.71 22 TYR B N 1
ATOM 1022 C CA . TYR B 1 24 ? -3.627 22.943 57.408 1.00 6.06 22 TYR B CA 1
ATOM 1023 C C . TYR B 1 24 ? -3.772 24.263 58.168 1.00 6.00 22 TYR B C 1
ATOM 1024 O O . TYR B 1 24 ? -4.637 24.390 59.058 1.00 5.02 22 TYR B O 1
ATOM 1033 N N . ASN B 1 25 ? -2.924 25.227 57.818 1.00 6.03 23 ASN B N 1
ATOM 1034 C CA . ASN B 1 25 ? -2.900 26.494 58.539 1.00 6.80 23 ASN B CA 1
ATOM 1035 C C . ASN B 1 25 ? -4.242 27.194 58.434 1.00 6.62 23 ASN B C 1
ATOM 1036 O O . ASN B 1 25 ? -4.704 27.749 59.425 1.00 7.06 23 ASN B O 1
ATOM 1041 N N . TYR B 1 26 ? -4.876 27.117 57.258 1.00 6.24 24 TYR B N 1
ATOM 1042 C CA . TYR B 1 26 ? -6.200 27.711 57.074 1.00 7.01 24 TYR B CA 1
ATOM 1043 C C . TYR B 1 26 ? -7.214 27.003 57.964 1.00 6.83 24 TYR B C 1
ATOM 1044 O O . TYR B 1 26 ? -8.038 27.644 58.637 1.00 7.77 24 TYR B O 1
ATOM 1053 N N . ALA B 1 27 ? -7.127 25.677 57.998 1.00 5.90 25 ALA B N 1
ATOM 1054 C CA . ALA B 1 27 ? -8.088 24.877 58.754 1.00 5.68 25 ALA B CA 1
ATOM 1055 C C . ALA B 1 27 ? -8.060 25.219 60.238 1.00 6.50 25 ALA B C 1
ATOM 1056 O O . ALA B 1 27 ? -9.115 25.341 60.881 1.00 6.91 25 ALA B O 1
ATOM 1058 N N . VAL B 1 28 ? -6.867 25.369 60.800 1.00 6.41 26 VAL B N 1
ATOM 1059 C CA . VAL B 1 28 ? -6.782 25.493 62.253 1.00 6.37 26 VAL B CA 1
ATOM 1060 C C . VAL B 1 28 ? -6.881 26.928 62.776 1.00 6.31 26 VAL B C 1
ATOM 1061 O O . VAL B 1 28 ? -7.040 27.106 63.981 1.00 6.97 26 VAL B O 1
ATOM 1065 N N . THR B 1 29 ? -6.830 27.925 61.886 1.00 6.73 27 THR B N 1
ATOM 1066 C CA . THR B 1 29 ? -6.829 29.334 62.330 1.00 6.85 27 THR B CA 1
ATOM 1067 C C . THR B 1 29 ? -8.232 29.944 62.279 1.00 7.12 27 THR B C 1
ATOM 1068 O O . THR B 1 29 ? -8.459 31.039 61.769 1.00 8.58 27 THR B O 1
ATOM 1072 N N . ASN B 1 30 ? -9.175 29.206 62.848 1.00 6.24 28 ASN B N 1
ATOM 1073 C CA . ASN B 1 30 ? -10.555 29.664 62.976 1.00 7.19 28 ASN B CA 1
ATOM 1074 C C . ASN B 1 30 ? -11.071 29.055 64.275 1.00 6.86 28 ASN B C 1
ATOM 1075 O O . ASN B 1 30 ? -11.024 27.825 64.425 1.00 6.97 28 ASN B O 1
ATOM 1080 N N . PRO B 1 31 ? -11.539 29.896 65.232 1.00 7.13 29 PRO B N 1
ATOM 1081 C CA . PRO B 1 31 ? -11.899 29.341 66.541 1.00 7.54 29 PRO B CA 1
ATOM 1082 C C . PRO B 1 31 ? -13.135 28.440 66.503 1.00 7.44 29 PRO B C 1
ATOM 1083 O O . PRO B 1 31 ? -13.290 27.559 67.370 1.00 7.06 29 PRO B O 1
ATOM 1087 N N . VAL B 1 32 ? -14.026 28.664 65.536 1.00 7.37 30 VAL B N 1
ATOM 1088 C CA . VAL B 1 32 ? -15.180 27.776 65.414 1.00 7.70 30 VAL B CA 1
ATOM 1089 C C . VAL B 1 32 ? -14.668 26.378 64.996 1.00 7.41 30 VAL B C 1
ATOM 1090 O O . VAL B 1 32 ? -15.066 25.356 65.566 1.00 6.95 30 VAL B O 1
ATOM 1094 N N . ARG B 1 33 ? -13.752 26.333 64.026 1.00 7.29 31 ARG B N 1
ATOM 1095 C CA . ARG B 1 33 ? -13.152 25.055 63.663 1.00 7.07 31 ARG B CA 1
ATOM 1096 C C . ARG B 1 33 ? -12.386 24.402 64.807 1.00 7.31 31 ARG B C 1
ATOM 1097 O O . ARG B 1 33 ? -12.426 23.179 64.962 1.00 7.00 31 ARG B O 1
ATOM 1105 N N . ARG B 1 34 ? -11.690 25.209 65.610 1.00 7.45 32 ARG B N 1
ATOM 1106 C CA . ARG B 1 34 ? -10.984 24.643 66.759 1.00 7.56 32 ARG B CA 1
ATOM 1107 C C . ARG B 1 34 ? -11.969 23.974 67.721 1.00 7.62 32 ARG B C 1
ATOM 1108 O O . ARG B 1 34 ? -11.699 22.877 68.211 1.00 6.67 32 ARG B O 1
ATOM 1116 N N . LYS B 1 35 ? -13.119 24.618 67.958 1.00 7.81 33 LYS B N 1
ATOM 1117 C CA A LYS B 1 35 ? -14.127 24.022 68.825 0.50 7.51 33 LYS B CA 1
ATOM 1118 C CA B LYS B 1 35 ? -14.179 24.040 68.801 0.50 8.36 33 LYS B CA 1
ATOM 1119 C C . LYS B 1 35 ? -14.734 22.750 68.199 1.00 7.66 33 LYS B C 1
ATOM 1120 O O . LYS B 1 35 ? -14.965 21.755 68.911 1.00 7.85 33 LYS B O 1
ATOM 1131 N N . ILE B 1 36 ? -14.988 22.771 66.882 1.00 6.91 34 ILE B N 1
ATOM 1132 C CA . ILE B 1 36 ? -15.471 21.574 66.182 1.00 7.23 34 ILE B CA 1
ATOM 1133 C C . ILE B 1 36 ? -14.511 20.398 66.397 1.00 7.34 34 ILE B C 1
ATOM 1134 O O . ILE B 1 36 ? -14.943 19.295 66.731 1.00 6.94 34 ILE B O 1
ATOM 1139 N N . LEU B 1 37 ? -13.212 20.637 66.195 1.00 7.28 35 LEU B N 1
ATOM 1140 C CA . LEU B 1 37 ? -12.208 19.599 66.438 1.00 7.78 35 LEU B CA 1
ATOM 1141 C C . LEU B 1 37 ? -12.266 19.061 67.877 1.00 8.37 35 LEU B C 1
ATOM 1142 O O . LEU B 1 37 ? -12.217 17.851 68.080 1.00 8.56 35 LEU B O 1
ATOM 1147 N N . ARG B 1 38 ? -12.350 19.958 68.863 1.00 8.45 36 ARG B N 1
ATOM 1148 C CA . ARG B 1 38 ? -12.357 19.530 70.269 1.00 9.49 36 ARG B CA 1
ATOM 1149 C C . ARG B 1 38 ? -13.585 18.663 70.505 1.00 9.54 36 ARG B C 1
ATOM 1150 O O . ARG B 1 38 ? -13.491 17.625 71.168 1.00 8.83 36 ARG B O 1
ATOM 1166 N N . LEU B 1 40 ? -15.455 16.886 68.177 1.00 9.99 38 LEU B N 1
ATOM 1167 C CA . LEU B 1 40 ? -15.331 15.595 67.474 1.00 10.52 38 LEU B CA 1
ATOM 1168 C C . LEU B 1 40 ? -14.427 14.629 68.259 1.00 11.94 38 LEU B C 1
ATOM 1169 O O . LEU B 1 40 ? -14.744 13.440 68.413 1.00 12.91 38 LEU B O 1
ATOM 1174 N N . ASP B 1 41 ? -13.313 15.164 68.748 1.00 13.07 39 ASP B N 1
ATOM 1175 C CA . ASP B 1 41 ? -12.309 14.407 69.499 1.00 15.02 39 ASP B CA 1
ATOM 1176 C C . ASP B 1 41 ? -12.916 13.803 70.770 1.00 15.75 39 ASP B C 1
ATOM 1177 O O . ASP B 1 41 ? -12.442 12.759 71.238 1.00 16.22 39 ASP B O 1
ATOM 1182 N N . LYS B 1 42 ? -13.946 14.461 71.312 1.00 15.34 40 LYS B N 1
ATOM 1183 C CA . LYS B 1 42 ? -14.650 14.002 72.533 1.00 16.44 40 LYS B CA 1
ATOM 1184 C C . LYS B 1 42 ? -15.854 13.119 72.213 1.00 16.53 40 LYS B C 1
ATOM 1185 O O . LYS B 1 42 ? -16.617 12.729 73.122 1.00 16.88 40 LYS B O 1
ATOM 1191 N N . GLY B 1 43 ? -16.045 12.833 70.930 1.00 15.29 41 GLY B N 1
ATOM 1192 C CA . GLY B 1 43 ? -17.088 11.921 70.474 1.00 15.21 41 GLY B CA 1
ATOM 1193 C C . GLY B 1 43 ? -18.464 12.534 70.299 1.00 14.21 41 GLY B C 1
ATOM 1194 O O . GLY B 1 43 ? -19.464 11.802 70.248 1.00 15.34 41 GLY B O 1
ATOM 1195 N N . ARG B 1 44 ? -18.532 13.866 70.217 1.00 12.53 42 ARG B N 1
ATOM 1196 C CA A ARG B 1 44 ? -19.805 14.551 70.012 0.50 12.07 42 ARG B CA 1
ATOM 1197 C CA B ARG B 1 44 ? -19.811 14.547 70.020 0.50 12.07 42 ARG B CA 1
ATOM 1198 C C . ARG B 1 44 ? -20.328 14.301 68.604 1.00 11.79 42 ARG B C 1
ATOM 1199 O O . ARG B 1 44 ? -19.539 14.171 67.648 1.00 12.72 42 ARG B O 1
ATOM 1214 N N . SER B 1 45 ? -21.647 14.214 68.479 1.00 11.49 43 SER B N 1
ATOM 1215 C CA . SER B 1 45 ? -22.300 14.045 67.182 1.00 10.84 43 SER B CA 1
ATOM 1216 C C . SER B 1 45 ? -22.317 15.366 66.409 1.00 10.95 43 SER B C 1
ATOM 1217 O O . SER B 1 45 ? -22.205 16.444 66.998 1.00 10.03 43 SER B O 1
ATOM 1220 N N . GLU B 1 46 ? -22.489 15.280 65.091 1.00 11.22 44 GLU B N 1
ATOM 1221 C CA . GLU B 1 46 ? -22.690 16.494 64.276 1.00 11.55 44 GLU B CA 1
ATOM 1222 C C . GLU B 1 46 ? -23.899 17.304 64.761 1.00 10.56 44 GLU B C 1
ATOM 1223 O O . GLU B 1 46 ? -23.875 18.523 64.794 1.00 10.23 44 GLU B O 1
ATOM 1229 N N . GLU B 1 47 ? -24.946 16.607 65.193 1.00 11.10 45 GLU B N 1
ATOM 1230 C CA A GLU B 1 47 ? -26.130 17.263 65.712 0.50 10.98 45 GLU B CA 1
ATOM 1231 C CA B GLU B 1 47 ? -26.137 17.261 65.726 0.50 11.87 45 GLU B CA 1
ATOM 1232 C C . GLU B 1 47 ? -25.801 18.077 66.972 1.00 11.01 45 GLU B C 1
ATOM 1233 O O . GLU B 1 47 ? -26.251 19.228 67.122 1.00 11.34 45 GLU B O 1
ATOM 1244 N N . GLU B 1 48 ? -25.009 17.490 67.864 1.00 9.97 46 GLU B N 1
ATOM 1245 C CA . GLU B 1 48 ? -24.601 18.198 69.089 1.00 8.94 46 GLU B CA 1
ATOM 1246 C C . GLU B 1 48 ? -23.733 19.413 68.758 1.00 8.85 46 GLU B C 1
ATOM 1247 O O . GLU B 1 48 ? -23.828 20.464 69.396 1.00 9.86 46 GLU B O 1
ATOM 1253 N N . ILE B 1 49 ? -22.882 19.249 67.754 1.00 8.12 47 ILE B N 1
ATOM 1254 C CA . ILE B 1 49 ? -22.002 20.333 67.322 1.00 8.78 47 ILE B CA 1
ATOM 1255 C C . ILE B 1 49 ? -22.829 21.488 66.735 1.00 9.37 47 ILE B C 1
ATOM 1256 O O . ILE B 1 49 ? -22.610 22.651 67.074 1.00 8.12 47 ILE B O 1
ATOM 1269 N N . GLN B 1 51 ? -25.941 22.216 67.406 1.00 10.93 49 GLN B N 1
ATOM 1270 C CA A GLN B 1 51 ? -26.710 22.849 68.482 0.50 12.08 49 GLN B CA 1
ATOM 1271 C CA B GLN B 1 51 ? -26.697 22.816 68.497 0.50 11.74 49 GLN B CA 1
ATOM 1272 C C . GLN B 1 51 ? -25.804 23.708 69.361 1.00 12.16 49 GLN B C 1
ATOM 1273 O O . GLN B 1 51 ? -26.132 24.862 69.654 1.00 13.42 49 GLN B O 1
ATOM 1284 N N . THR B 1 52 ? -24.663 23.155 69.758 1.00 11.12 50 THR B N 1
ATOM 1285 C CA . THR B 1 52 ? -23.763 23.818 70.691 1.00 11.64 50 THR B CA 1
ATOM 1286 C C . THR B 1 52 ? -23.132 25.074 70.070 1.00 11.38 50 THR B C 1
ATOM 1287 O O . THR B 1 52 ? -22.969 26.094 70.752 1.00 12.21 50 THR B O 1
ATOM 1291 N N . LEU B 1 53 ? -22.784 24.995 68.784 1.00 10.80 51 LEU B N 1
ATOM 1292 C CA . LEU B 1 53 ? -22.161 26.125 68.086 1.00 10.12 51 LEU B CA 1
ATOM 1293 C C . LEU B 1 53 ? -23.094 27.002 67.242 1.00 10.33 51 LEU B C 1
ATOM 1294 O O . LEU B 1 53 ? -22.630 27.943 66.578 1.00 9.90 51 LEU B O 1
ATOM 1299 N N . SER B 1 54 ? -24.399 26.717 67.302 1.00 9.84 52 SER B N 1
ATOM 1300 C CA A SER B 1 54 ? -25.420 27.451 66.532 0.50 9.69 52 SER B CA 1
ATOM 1301 C CA B SER B 1 54 ? -25.405 27.470 66.538 0.50 10.25 52 SER B CA 1
ATOM 1302 C C . SER B 1 54 ? -25.047 27.538 65.047 1.00 9.52 52 SER B C 1
ATOM 1303 O O . SER B 1 54 ? -24.967 28.624 64.462 1.00 10.17 52 SER B O 1
ATOM 1308 N N . LEU B 1 55 ? -24.818 26.364 64.459 1.00 8.91 53 LEU B N 1
ATOM 1309 C CA . LEU B 1 55 ? -24.500 26.204 63.045 1.00 9.33 53 LEU B CA 1
ATOM 1310 C C . LEU B 1 55 ? -25.582 25.423 62.332 1.00 8.44 53 LEU B C 1
ATOM 1311 O O . LEU B 1 55 ? -26.111 24.430 62.863 1.00 9.47 53 LEU B O 1
ATOM 1316 N N . SER B 1 56 ? -25.881 25.854 61.107 1.00 8.34 54 SER B N 1
ATOM 1317 C CA . SER B 1 56 ? -26.683 25.046 60.183 1.00 8.39 54 SER B CA 1
ATOM 1318 C C . SER B 1 56 ? -25.848 23.854 59.701 1.00 8.40 54 SER B C 1
ATOM 1319 O O . SER B 1 56 ? -24.598 23.853 59.837 1.00 7.38 54 SER B O 1
ATOM 1322 N N . LYS B 1 57 ? -26.518 22.854 59.123 1.00 9.08 55 LYS B N 1
ATOM 1323 C CA . LYS B 1 57 ? -25.786 21.734 58.536 1.00 9.60 55 LYS B CA 1
ATOM 1324 C C . LYS B 1 57 ? -24.899 22.256 57.401 1.00 8.94 55 LYS B C 1
ATOM 1325 O O . LYS B 1 57 ? -23.787 21.785 57.243 1.00 9.25 55 LYS B O 1
ATOM 1331 N N . LYS B 1 58 ? -25.394 23.222 56.630 1.00 8.20 56 LYS B N 1
ATOM 1332 C CA . LYS B 1 58 ? -24.615 23.800 55.535 1.00 8.12 56 LYS B CA 1
ATOM 1333 C C . LYS B 1 58 ? -23.307 24.418 56.048 1.00 7.97 56 LYS B C 1
ATOM 1334 O O . LYS B 1 58 ? -22.217 24.185 55.487 1.00 7.36 56 LYS B O 1
ATOM 1340 N N . GLN B 1 59 ? -23.415 25.191 57.130 1.00 7.47 57 GLN B N 1
ATOM 1341 C CA . GLN B 1 59 ? -22.223 25.809 57.716 1.00 8.02 57 GLN B CA 1
ATOM 1342 C C . GLN B 1 59 ? -21.273 24.778 58.328 1.00 7.24 57 GLN B C 1
ATOM 1343 O O . GLN B 1 59 ? -20.030 24.881 58.163 1.00 8.21 57 GLN B O 1
ATOM 1349 N N . LEU B 1 60 ? -21.827 23.795 59.047 1.00 6.63 58 LEU B N 1
ATOM 1350 C CA . LEU B 1 60 ? -20.975 22.763 59.654 1.00 6.87 58 LEU B CA 1
ATOM 1351 C C . LEU B 1 60 ? -20.291 21.961 58.560 1.00 7.24 58 LEU B C 1
ATOM 1352 O O . LEU B 1 60 ? -19.082 21.712 58.641 1.00 7.27 58 LEU B O 1
ATOM 1357 N N . ASP B 1 61 ? -21.048 21.580 57.525 1.00 7.32 59 ASP B N 1
ATOM 1358 C CA . ASP B 1 61 ? -20.481 20.803 56.418 1.00 8.07 59 ASP B CA 1
ATOM 1359 C C . ASP B 1 61 ? -19.328 21.579 55.780 1.00 7.28 59 ASP B C 1
ATOM 1360 O O . ASP B 1 61 ? -18.312 20.994 55.406 1.00 7.49 59 ASP B O 1
ATOM 1365 N N . TYR B 1 62 ? -19.473 22.899 55.666 1.00 7.12 60 TYR B N 1
ATOM 1366 C CA . TYR B 1 62 ? -18.395 23.685 55.057 1.00 7.12 60 TYR B CA 1
ATOM 1367 C C . TYR B 1 62 ? -17.131 23.668 55.915 1.00 6.91 60 TYR B C 1
ATOM 1368 O O . TYR B 1 62 ? -16.013 23.485 55.392 1.00 6.74 60 TYR B O 1
ATOM 1377 N N . HIS B 1 63 ? -17.304 23.873 57.218 1.00 5.75 61 HIS B N 1
ATOM 1378 C CA . HIS B 1 63 ? -16.181 23.746 58.136 1.00 6.61 61 HIS B CA 1
ATOM 1379 C C . HIS B 1 63 ? -15.538 22.357 58.040 1.00 6.61 61 HIS B C 1
ATOM 1380 O O . HIS B 1 63 ? -14.314 22.254 57.983 1.00 5.96 61 HIS B O 1
ATOM 1387 N N . LEU B 1 64 ? -16.355 21.304 57.967 1.00 5.94 62 LEU B N 1
ATOM 1388 C CA . LEU B 1 64 ? -15.830 19.946 57.897 1.00 6.46 62 LEU B CA 1
ATOM 1389 C C . LEU B 1 64 ? -15.042 19.745 56.589 1.00 6.31 62 LEU B C 1
ATOM 1390 O O . LEU B 1 64 ? -13.993 19.090 56.589 1.00 5.86 62 LEU B O 1
ATOM 1395 N N . LYS B 1 65 ? -15.534 20.318 55.486 1.00 6.23 63 LYS B N 1
ATOM 1396 C CA . LYS B 1 65 ? -14.803 20.308 54.213 1.00 6.65 63 LYS B CA 1
ATOM 1397 C C . LYS B 1 65 ? -13.401 20.911 54.373 1.00 6.45 63 LYS B C 1
ATOM 1398 O O . LYS B 1 65 ? -12.398 20.330 53.915 1.00 5.87 63 LYS B O 1
ATOM 1404 N N . VAL B 1 66 ? -13.354 22.068 55.036 1.00 5.95 64 VAL B N 1
ATOM 1405 C CA . VAL B 1 66 ? -12.091 22.790 55.257 1.00 5.88 64 VAL B CA 1
ATOM 1406 C C . VAL B 1 66 ? -11.150 21.959 56.139 1.00 6.19 64 VAL B C 1
ATOM 1407 O O . VAL B 1 66 ? -9.965 21.821 55.832 1.00 6.60 64 VAL B O 1
ATOM 1411 N N . LEU B 1 67 ? -11.693 21.366 57.199 1.00 6.15 65 LEU B N 1
ATOM 1412 C CA . LEU B 1 67 ? -10.880 20.526 58.104 1.00 5.84 65 LEU B CA 1
ATOM 1413 C C . LEU B 1 67 ? -10.344 19.285 57.400 1.00 6.30 65 LEU B C 1
ATOM 1414 O O . LEU B 1 67 ? -9.187 18.890 57.619 1.00 7.06 65 LEU B O 1
ATOM 1419 N N . GLU B 1 68 ? -11.173 18.690 56.544 1.00 6.79 66 GLU B N 1
ATOM 1420 C CA . GLU B 1 68 ? -10.733 17.539 55.765 1.00 7.49 66 GLU B CA 1
ATOM 1421 C C . GLU B 1 68 ? -9.616 17.952 54.789 1.00 7.07 66 GLU B C 1
ATOM 1422 O O . GLU B 1 68 ? -8.602 17.261 54.657 1.00 8.20 66 GLU B O 1
ATOM 1428 N N . ALA B 1 69 ? -9.810 19.088 54.119 1.00 6.92 67 ALA B N 1
ATOM 1429 C CA . ALA B 1 69 ? -8.816 19.581 53.155 1.00 6.96 67 ALA B CA 1
ATOM 1430 C C . ALA B 1 69 ? -7.486 19.911 53.820 1.00 7.02 67 ALA B C 1
ATOM 1431 O O . ALA B 1 69 ? -6.442 19.892 53.165 1.00 7.91 67 ALA B O 1
ATOM 1433 N N . GLY B 1 70 ? -7.547 20.237 55.112 1.00 6.03 68 GLY B N 1
ATOM 1434 C CA . GLY B 1 70 ? -6.377 20.611 55.906 1.00 6.81 68 GLY B CA 1
ATOM 1435 C C . GLY B 1 70 ? -5.857 19.485 56.791 1.00 6.05 68 GLY B C 1
ATOM 1436 O O . GLY B 1 70 ? -5.064 19.729 57.703 1.00 6.92 68 GLY B O 1
ATOM 1437 N N . PHE B 1 71 ? -6.268 18.246 56.505 1.00 6.60 69 PHE B N 1
ATOM 1438 C CA . PHE B 1 71 ? -5.701 17.041 57.158 1.00 6.63 69 PHE B CA 1
ATOM 1439 C C . PHE B 1 71 ? -5.993 16.915 58.645 1.00 6.69 69 PHE B C 1
ATOM 1440 O O . PHE B 1 71 ? -5.322 16.140 59.340 1.00 6.54 69 PHE B O 1
ATOM 1448 N N . CYS B 1 72 ? -7.020 17.639 59.118 1.00 6.21 70 CYS B N 1
ATOM 1449 C CA . CYS B 1 72 ? -7.390 17.653 60.539 1.00 6.48 70 CYS B CA 1
ATOM 1450 C C . CYS B 1 72 ? -8.405 16.584 60.911 1.00 6.38 70 CYS B C 1
ATOM 1451 O O . CYS B 1 72 ? -8.516 16.215 62.084 1.00 6.87 70 CYS B O 1
ATOM 1454 N N . ILE B 1 73 ? -9.166 16.137 59.916 1.00 5.58 71 ILE B N 1
ATOM 1455 C CA . ILE B 1 73 ? -10.125 15.027 60.076 1.00 5.58 71 ILE B CA 1
ATOM 1456 C C . ILE B 1 73 ? -10.062 14.129 58.846 1.00 6.01 71 ILE B C 1
ATOM 1457 O O . ILE B 1 73 ? -9.716 14.574 57.735 1.00 5.97 71 ILE B O 1
ATOM 1462 N N . GLU B 1 74 ? -10.392 12.867 59.062 1.00 6.46 72 GLU B N 1
ATOM 1463 C CA . GLU B 1 74 ? -10.517 11.889 57.974 1.00 7.30 72 GLU B CA 1
ATOM 1464 C C . GLU B 1 74 ? -11.779 11.093 58.220 1.00 8.23 72 GLU B C 1
ATOM 1465 O O . GLU B 1 74 ? -12.173 10.871 59.369 1.00 8.68 72 GLU B O 1
ATOM 1471 N N . ARG B 1 75 ? -12.424 10.707 57.128 1.00 9.25 73 ARG B N 1
ATOM 1472 C CA . ARG B 1 75 ? -13.651 9.921 57.210 1.00 10.72 73 ARG B CA 1
ATOM 1473 C C . ARG B 1 75 ? -13.388 8.441 57.468 1.00 10.22 73 ARG B C 1
ATOM 1474 O O . ARG B 1 75 ? -12.614 7.808 56.755 1.00 11.85 73 ARG B O 1
ATOM 1482 N N . VAL B 1 76 ? -14.056 7.876 58.473 1.00 9.76 74 VAL B N 1
ATOM 1483 C CA . VAL B 1 76 ? -14.034 6.422 58.633 1.00 10.09 74 VAL B CA 1
ATOM 1484 C C . VAL B 1 76 ? -15.479 5.948 58.683 1.00 10.72 74 VAL B C 1
ATOM 1485 O O . VAL B 1 76 ? -16.169 6.187 59.670 1.00 11.05 74 VAL B O 1
ATOM 1489 N N . GLY B 1 77 ? -15.919 5.307 57.606 1.00 12.18 75 GLY B N 1
ATOM 1490 C CA . GLY B 1 77 ? -17.331 4.976 57.426 1.00 13.31 75 GLY B CA 1
ATOM 1491 C C . GLY B 1 77 ? -18.179 6.227 57.465 1.00 14.01 75 GLY B C 1
ATOM 1492 O O . GLY B 1 77 ? -17.966 7.142 56.679 1.00 15.05 75 GLY B O 1
ATOM 1493 N N . GLU B 1 78 ? -19.118 6.272 58.400 1.00 14.28 76 GLU B N 1
ATOM 1494 C CA . GLU B 1 78 ? -20.046 7.395 58.515 1.00 15.51 76 GLU B CA 1
ATOM 1495 C C . GLU B 1 78 ? -19.476 8.546 59.359 1.00 15.31 76 GLU B C 1
ATOM 1496 O O . GLU B 1 78 ? -20.107 9.603 59.473 1.00 16.27 76 GLU B O 1
ATOM 1502 N N . ARG B 1 79 ? -18.300 8.333 59.960 1.00 14.23 77 ARG B N 1
ATOM 1503 C CA . ARG B 1 79 ? -17.795 9.199 61.028 1.00 13.81 77 ARG B CA 1
ATOM 1504 C C . ARG B 1 79 ? -16.601 10.055 60.592 1.00 12.76 77 ARG B C 1
ATOM 1505 O O . ARG B 1 79 ? -15.708 9.556 59.920 1.00 13.16 77 ARG B O 1
ATOM 1513 N N . TRP B 1 80 ? -16.592 11.328 60.979 1.00 11.39 78 TRP B N 1
ATOM 1514 C CA . TRP B 1 80 ? -15.389 12.161 60.862 1.00 10.54 78 TRP B CA 1
ATOM 1515 C C . TRP B 1 80 ? -14.493 11.958 62.099 1.00 9.96 78 TRP B C 1
ATOM 1516 O O . TRP B 1 80 ? -14.900 12.203 63.251 1.00 10.89 78 TRP B O 1
ATOM 1527 N N . VAL B 1 81 ? -13.264 11.520 61.861 1.00 8.65 79 VAL B N 1
ATOM 1528 C CA . VAL B 1 81 ? -12.329 11.195 62.929 1.00 7.65 79 VAL B CA 1
ATOM 1529 C C . VAL B 1 81 ? -11.215 12.261 62.978 1.00 7.62 79 VAL B C 1
ATOM 1530 O O . VAL B 1 81 ? -10.673 12.623 61.934 1.00 7.98 79 VAL B O 1
ATOM 1534 N N . VAL B 1 82 ? -10.887 12.764 64.170 1.00 7.29 80 VAL B N 1
ATOM 1535 C CA . VAL B 1 82 ? -9.857 13.809 64.281 1.00 7.80 80 VAL B CA 1
ATOM 1536 C C . VAL B 1 82 ? -8.501 13.129 64.152 1.00 8.14 80 VAL B C 1
ATOM 1537 O O . VAL B 1 82 ? -8.230 12.139 64.848 1.00 8.65 80 VAL B O 1
ATOM 1541 N N . THR B 1 83 ? -7.671 13.630 63.240 1.00 7.51 81 THR B N 1
ATOM 1542 C CA . THR B 1 83 ? -6.305 13.090 63.090 1.00 7.43 81 THR B CA 1
ATOM 1543 C C . THR B 1 83 ? -5.373 13.673 64.161 1.00 6.92 81 THR B C 1
ATOM 1544 O O . THR B 1 83 ? -5.719 14.657 64.850 1.00 7.38 81 THR B O 1
ATOM 1548 N N . ASP B 1 84 ? -4.167 13.115 64.280 1.00 7.35 82 ASP B N 1
ATOM 1549 C CA . ASP B 1 84 ? -3.206 13.665 65.233 1.00 8.29 82 ASP B CA 1
ATOM 1550 C C . ASP B 1 84 ? -2.891 15.131 64.869 1.00 7.98 82 ASP B C 1
ATOM 1551 O O . ASP B 1 84 ? -2.666 15.945 65.760 1.00 8.78 82 ASP B O 1
ATOM 1556 N N . ALA B 1 85 ? -2.924 15.475 63.576 1.00 7.61 83 ALA B N 1
ATOM 1557 C CA . ALA B 1 85 ? -2.738 16.873 63.163 1.00 8.23 83 ALA B CA 1
ATOM 1558 C C . ALA B 1 85 ? -3.855 17.775 63.679 1.00 8.24 83 ALA B C 1
ATOM 1559 O O . ALA B 1 85 ? -3.603 18.921 64.031 1.00 8.07 83 ALA B O 1
ATOM 1561 N N . GLY B 1 86 ? -5.066 17.239 63.770 1.00 7.75 84 GLY B N 1
ATOM 1562 C CA . GLY B 1 86 ? -6.212 18.014 64.261 1.00 9.04 84 GLY B CA 1
ATOM 1563 C C . GLY B 1 86 ? -6.403 18.035 65.777 1.00 10.26 84 GLY B C 1
ATOM 1564 O O . GLY B 1 86 ? -7.361 18.649 66.267 1.00 10.66 84 GLY B O 1
ATOM 1565 N N . LYS B 1 87 ? -5.515 17.365 66.515 1.00 11.15 85 LYS B N 1
ATOM 1566 C CA . LYS B 1 87 ? -5.574 17.368 67.985 1.00 13.14 85 LYS B CA 1
ATOM 1567 C C . LYS B 1 87 ? -4.668 18.488 68.504 1.00 13.92 85 LYS B C 1
ATOM 1568 O O . LYS B 1 87 ? -3.444 18.355 68.508 1.00 14.45 85 LYS B O 1
ATOM 1574 N N . ILE B 1 88 ? -5.297 19.592 68.899 1.00 14.87 86 ILE B N 1
ATOM 1575 C CA . ILE B 1 88 ? -4.622 20.829 69.270 1.00 16.47 86 ILE B CA 1
ATOM 1576 C C . ILE B 1 88 ? -4.799 21.083 70.767 1.00 16.84 86 ILE B C 1
ATOM 1577 O O . ILE B 1 88 ? -3.845 21.527 71.419 1.00 19.73 86 ILE B O 1
#

Radius of gyration: 24.01 Å; Cα contacts (8 Å, |Δi|>4): 184; chains: 2; bounding box: 54×28×62 Å

Sequence (171 aa):
GHSLEEWIKADSSLEKADEYHKRRYNYAVTNPVRRKILRLDKGRSEEEEIQTLSLSKKKQLDYHLKKVLEAGFCIERVGERRWVVTDAGKIIVGHSLEEWWIKKADSSLEKKADEEYHKKRRYNYAVTNPVRRKKILRLDKGRRSEEEEIQQTLSSLSKKQLDYHLKVLEAGFCIERVGERWVVTDAGKI

Nearest PDB structures (foldseek):
  1y0u-assembly1_B  TM=9.694E-01  e=1.009E-11  Archaeoglobus fulgidus DSM 4304
  5zc2-assembly1_A  TM=5.895E-01  e=2.968E+00  Acinetobacter baumannii
  8bic-assembly1_A  TM=5.036E-01  e=1.799E+00  Photorhabdus laumondii subsp. laumondii TTO1
  3dpu-assembly1_A  TM=6.253E-01  e=3.364E+00  Chlorobaculum tepidum
  8xte-assembly3_D  TM=4.747E-01  e=8.599E+00  Penicillium brevicompactum

Organism: Archaeoglobus fulgidus (strain ATCC 49558 / DSM 4304 / JCM 9628 / NBRC 100126 / VC-16) (NCBI:txid224325)